Protein AF-A0A3D2YZ58-F1 (afdb_monomer)

pLDDT: mean 79.07, std 17.7, range [33.59, 95.5]

Sequence (123 aa):
MCLLLALTTIGCGLRTIPPLRHIPIIGAERVTTTTDVLVRALHDRDVSVRAEAVELPGLLATSPNDGTRKKVAAVLGWALEDGDPGLRLQAMEELGRIEAKYANKYLNLALKDPNPFVRGKVL

Foldseek 3Di:
DDDDDPPDDPPPPQCVPQLSVLVVVPVVDPDDDPLNSLLVQCVDPDPVSVLVSLVVLLVCLPPPDPVSVLSSLVSLLSQCPDPDVVSVQSSLVSLVSHDCVRRVVSLVVQCVPPDPSSNVSSD

Radius of gyration: 17.91 Å; Cα contacts (8 Å, |Δi|>4): 139; chains: 1; bounding box: 49×49×39 Å

Mean predicted aligned error: 9.96 Å

Solvent-accessible surface area (backbone atoms only — not comparable to full-atom values): 7135 Å² total; per-residue (Å²): 138,82,89,76,84,82,77,73,86,84,84,64,67,61,70,73,37,53,73,56,56,52,47,64,48,59,78,70,40,100,82,59,52,74,65,58,53,35,56,54,30,58,66,46,90,48,64,69,32,24,48,48,38,44,49,60,40,38,75,40,28,78,46,88,48,66,70,54,28,45,50,34,34,50,55,33,44,59,36,60,70,46,90,50,64,68,51,24,36,51,19,49,56,36,37,70,61,27,64,60,96,54,21,44,75,46,51,62,52,40,62,66,43,91,49,64,72,46,24,60,68,75,112

Nearest PDB structures (foldseek):
  5hdt-assembly1_A  TM=7.607E-01  e=2.120E-01  Homo sapiens
  5mu7-assembly1_A  TM=6.364E-01  e=7.107E-01  Thermochaetoides thermophila DSM 1495
  5nbt-assembly2_C  TM=5.219E-01  e=3.566E+00  Mus musculus
  5ow5-assembly1_A  TM=4.588E-01  e=3.224E+00  Mus musculus
  9fff-assembly1_A  TM=6.892E-01  e=9.774E+00  Gallus gallus

Secondary structure (DSSP, 8-state):
----------SSGGGSSHHHHHHHHHHHSTT--HHHHHHHHTT-SSHHHHHHHHHHHHHTTT-S-HHHHHHHHHHHHHHTT-S-HHHHHHHHHHHHTS-HHHHHHHHHHHTT-SSHHHHHTT-

Structure (mmCIF, N/CA/C/O backbone):
data_AF-A0A3D2YZ58-F1
#
_entry.id   AF-A0A3D2YZ58-F1
#
loop_
_atom_site.group_PDB
_atom_site.id
_atom_site.type_symbol
_atom_site.label_atom_id
_atom_site.label_alt_id
_atom_site.label_comp_id
_atom_site.label_asym_id
_atom_site.label_entity_id
_atom_site.label_seq_id
_atom_site.pdbx_PDB_ins_code
_atom_site.Cartn_x
_atom_site.Cartn_y
_atom_site.Cartn_z
_atom_site.occupancy
_atom_site.B_iso_or_equiv
_atom_site.auth_seq_id
_atom_site.auth_comp_id
_atom_site.auth_asym_id
_atom_site.auth_atom_id
_atom_site.pdbx_PDB_model_num
ATOM 1 N N . MET A 1 1 ? 31.478 -41.390 -24.711 1.00 42.06 1 MET A N 1
ATOM 2 C CA . MET A 1 1 ? 32.004 -40.048 -24.371 1.00 42.06 1 MET A CA 1
ATOM 3 C C . MET A 1 1 ? 31.333 -39.015 -25.260 1.00 42.06 1 MET A C 1
ATOM 5 O O . MET A 1 1 ? 31.026 -39.342 -26.395 1.00 42.06 1 MET A O 1
ATOM 9 N N . CYS A 1 2 ? 31.152 -37.805 -24.728 1.00 33.59 2 CYS A N 1
ATOM 10 C CA . CYS A 1 2 ? 30.483 -36.633 -25.314 1.00 33.59 2 CYS A CA 1
ATOM 11 C C . CYS A 1 2 ? 28.948 -36.613 -25.281 1.00 33.59 2 CYS A C 1
ATOM 13 O O . CYS A 1 2 ? 28.242 -36.758 -26.271 1.00 33.59 2 CYS A O 1
ATOM 15 N N . LEU A 1 3 ? 28.498 -36.356 -24.053 1.00 41.38 3 LEU A N 1
ATOM 16 C CA . LEU A 1 3 ? 27.381 -35.505 -23.659 1.00 41.38 3 LEU A CA 1
ATOM 17 C C . LEU A 1 3 ? 27.357 -34.198 -24.481 1.00 41.38 3 LEU A C 1
ATOM 19 O O . LEU A 1 3 ? 28.311 -33.433 -24.391 1.00 41.38 3 LEU A O 1
ATOM 23 N N . LEU A 1 4 ? 26.279 -33.899 -25.206 1.00 40.62 4 LEU A N 1
ATOM 24 C CA . LEU A 1 4 ? 25.914 -32.524 -25.567 1.00 40.62 4 LEU A CA 1
ATOM 25 C C . LEU A 1 4 ? 24.390 -32.409 -25.502 1.00 40.62 4 LEU A C 1
ATOM 27 O O . LEU A 1 4 ? 23.657 -32.857 -26.379 1.00 40.62 4 LEU A O 1
ATOM 31 N N . LEU A 1 5 ? 23.949 -31.859 -24.372 1.00 39.62 5 LEU A N 1
ATOM 32 C CA . LEU A 1 5 ? 22.579 -31.491 -24.057 1.00 39.62 5 LEU A CA 1
ATOM 33 C C . LEU A 1 5 ? 22.012 -30.568 -25.138 1.00 39.62 5 LEU A C 1
ATOM 35 O O . LEU A 1 5 ? 22.426 -29.416 -25.269 1.00 39.62 5 LEU A O 1
ATOM 39 N N . ALA A 1 6 ? 21.000 -31.057 -25.848 1.00 41.50 6 ALA A N 1
ATOM 40 C CA . ALA A 1 6 ? 20.037 -30.216 -26.534 1.00 41.50 6 ALA A CA 1
ATOM 41 C C . ALA A 1 6 ? 19.167 -29.513 -25.477 1.00 41.50 6 ALA A C 1
ATOM 43 O O . ALA A 1 6 ? 18.074 -29.964 -25.145 1.00 41.50 6 ALA A O 1
ATOM 44 N N . LEU A 1 7 ? 19.673 -28.415 -24.912 1.00 42.19 7 LEU A N 1
ATOM 45 C CA . LEU A 1 7 ? 18.867 -27.463 -24.148 1.00 42.19 7 LEU A CA 1
ATOM 46 C C . LEU A 1 7 ? 18.060 -26.618 -25.135 1.00 42.19 7 LEU A C 1
ATOM 48 O O . LEU A 1 7 ? 18.386 -25.478 -25.463 1.00 42.19 7 LEU A O 1
ATOM 52 N N . THR A 1 8 ? 16.987 -27.222 -25.630 1.00 47.88 8 THR A N 1
ATOM 53 C CA . THR A 1 8 ? 15.813 -26.490 -26.089 1.00 47.88 8 THR A CA 1
ATOM 54 C C . THR A 1 8 ? 15.250 -25.672 -24.916 1.00 47.88 8 THR A C 1
ATOM 56 O O . THR A 1 8 ? 15.277 -26.129 -23.779 1.00 47.88 8 THR A O 1
ATOM 59 N N . THR A 1 9 ? 14.717 -24.481 -25.213 1.00 44.88 9 THR A N 1
ATOM 60 C CA . THR A 1 9 ? 13.817 -23.668 -24.362 1.00 44.88 9 THR A CA 1
ATOM 61 C C . THR A 1 9 ? 14.404 -22.933 -23.139 1.00 44.88 9 THR A C 1
ATOM 63 O O . THR A 1 9 ? 14.084 -23.265 -22.005 1.00 44.88 9 THR A O 1
ATOM 66 N N . ILE A 1 10 ? 15.157 -21.836 -23.329 1.00 47.16 10 ILE A N 1
ATOM 67 C CA . ILE A 1 10 ? 15.414 -20.843 -22.243 1.00 47.16 10 ILE A CA 1
ATOM 68 C C . ILE A 1 10 ? 15.027 -19.402 -22.671 1.00 47.16 10 ILE A C 1
ATOM 70 O O . ILE A 1 10 ? 15.373 -18.414 -22.039 1.00 47.16 10 ILE A O 1
ATOM 74 N N . GLY A 1 11 ? 14.252 -19.235 -23.751 1.00 44.12 11 GLY A N 1
ATOM 75 C CA . GLY A 1 11 ? 13.947 -17.904 -24.309 1.00 44.12 11 GLY A CA 1
ATOM 76 C C . GLY A 1 11 ? 12.719 -17.165 -23.748 1.00 44.12 11 GLY A C 1
ATOM 77 O O . GLY A 1 11 ? 12.618 -15.952 -23.923 1.00 44.12 11 GLY A O 1
ATOM 78 N N . CYS A 1 12 ? 11.772 -17.850 -23.095 1.00 49.09 12 CYS A N 1
ATOM 79 C CA . CYS A 1 12 ? 10.455 -17.264 -22.770 1.00 49.09 12 CYS A CA 1
ATOM 80 C C . CYS A 1 12 ? 10.176 -17.047 -21.274 1.00 49.09 12 CYS A C 1
ATOM 82 O O . CYS A 1 12 ? 9.358 -16.191 -20.949 1.00 49.09 12 CYS A O 1
ATOM 84 N N . GLY A 1 13 ? 10.867 -17.745 -20.367 1.00 47.75 13 GLY A N 1
ATOM 85 C CA . GLY A 1 13 ? 10.567 -17.688 -18.927 1.00 47.75 13 GLY A CA 1
ATOM 86 C C . GLY A 1 13 ? 10.958 -16.379 -18.232 1.00 47.75 13 GLY A C 1
ATOM 87 O O . GLY A 1 13 ? 10.387 -16.029 -17.210 1.00 47.75 13 GLY A O 1
ATOM 88 N N . LEU A 1 14 ? 11.893 -15.602 -18.792 1.00 48.50 14 LEU A N 1
ATOM 89 C CA . LEU A 1 14 ? 12.328 -14.338 -18.175 1.00 48.50 14 LEU A CA 1
ATOM 90 C C . LEU A 1 14 ? 11.343 -13.177 -18.404 1.00 48.50 14 LEU A C 1
ATOM 92 O O . LEU A 1 14 ? 11.364 -12.211 -17.651 1.00 48.50 14 LEU A O 1
ATOM 96 N N . ARG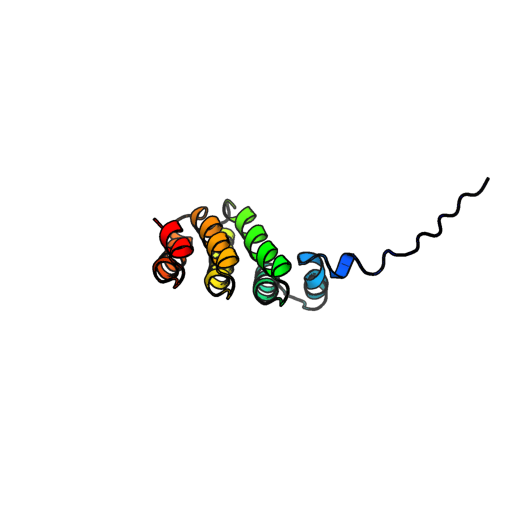 A 1 15 ? 10.460 -13.261 -19.415 1.00 49.66 15 ARG A N 1
ATOM 97 C CA . ARG A 1 15 ? 9.422 -12.238 -19.692 1.00 49.66 15 ARG A CA 1
ATOM 98 C C . ARG A 1 15 ? 8.133 -12.435 -18.889 1.00 49.66 15 ARG A C 1
ATOM 100 O O . ARG A 1 15 ? 7.272 -11.549 -18.880 1.00 49.66 15 ARG A O 1
ATOM 107 N N . THR A 1 16 ? 7.984 -13.601 -18.267 1.00 50.75 16 THR A N 1
ATOM 108 C CA . THR A 1 16 ? 6.845 -13.955 -17.413 1.00 50.75 16 THR A CA 1
ATOM 109 C C . THR A 1 16 ? 7.117 -13.680 -15.940 1.00 50.75 16 THR A C 1
ATOM 111 O O . THR A 1 16 ? 6.183 -13.736 -15.157 1.00 50.75 16 THR A O 1
ATOM 114 N N . ILE A 1 17 ? 8.363 -13.369 -15.561 1.00 49.78 17 ILE A N 1
ATOM 115 C CA . ILE A 1 17 ? 8.705 -12.983 -14.190 1.00 49.78 17 ILE A CA 1
ATOM 116 C C . ILE A 1 17 ? 8.471 -11.465 -14.052 1.00 49.78 17 ILE A C 1
ATOM 118 O O . ILE A 1 17 ? 9.173 -10.687 -14.713 1.00 49.78 17 ILE A O 1
ATOM 122 N N . PRO A 1 18 ? 7.491 -11.032 -13.242 1.00 54.19 18 PRO A N 1
ATOM 123 C CA . PRO A 1 18 ? 7.006 -9.653 -13.189 1.00 54.19 18 PRO A CA 1
ATOM 124 C C . PRO A 1 18 ? 8.063 -8.559 -12.993 1.00 54.19 18 PRO A C 1
ATOM 126 O O . PRO A 1 18 ? 8.135 -7.661 -13.838 1.00 54.19 18 PRO A O 1
ATOM 129 N N . PRO A 1 19 ? 8.948 -8.613 -11.975 1.00 56.53 19 PRO A N 1
ATOM 130 C CA . PRO A 1 19 ? 9.953 -7.575 -11.776 1.00 56.53 19 PRO A CA 1
ATOM 131 C C . PRO A 1 19 ? 10.943 -7.539 -12.940 1.00 56.53 19 PRO A C 1
ATOM 133 O O . PRO A 1 19 ? 11.361 -6.460 -13.360 1.00 56.53 19 PRO A O 1
ATOM 136 N N . LEU A 1 20 ? 11.262 -8.699 -13.531 1.00 56.34 20 LEU A N 1
ATOM 137 C CA . LEU A 1 20 ? 12.201 -8.801 -14.649 1.00 56.34 20 LEU A CA 1
ATOM 138 C C . LEU A 1 20 ? 11.638 -8.204 -15.944 1.00 56.34 20 LEU A C 1
ATOM 140 O O . LEU A 1 20 ? 12.409 -7.665 -16.737 1.00 56.34 20 LEU A O 1
ATOM 144 N N . ARG A 1 21 ? 10.313 -8.226 -16.154 1.00 65.81 21 ARG A N 1
ATOM 145 C CA . ARG A 1 21 ? 9.671 -7.568 -17.308 1.00 65.81 21 ARG A CA 1
ATOM 146 C C . ARG A 1 21 ? 9.914 -6.056 -17.312 1.00 65.81 21 ARG A C 1
ATOM 148 O O . ARG A 1 21 ? 10.000 -5.464 -18.388 1.00 65.81 21 ARG A O 1
ATOM 155 N N . HIS A 1 22 ? 10.070 -5.446 -16.138 1.00 67.62 22 HIS A N 1
ATOM 156 C CA . HIS A 1 22 ? 10.327 -4.014 -16.005 1.00 67.62 22 HIS A CA 1
ATOM 157 C C . HIS A 1 22 ? 11.819 -3.651 -15.850 1.00 67.62 22 HIS A C 1
ATOM 159 O O . HIS A 1 22 ? 12.167 -2.485 -16.022 1.00 67.62 22 HIS A O 1
ATOM 165 N N . ILE A 1 23 ? 12.726 -4.616 -15.626 1.00 63.47 23 ILE A N 1
ATOM 166 C CA . ILE A 1 23 ? 14.189 -4.382 -15.584 1.00 63.47 23 ILE A CA 1
ATOM 167 C C . ILE A 1 23 ? 14.759 -3.698 -16.841 1.00 63.47 23 ILE A C 1
ATOM 169 O O . ILE A 1 23 ? 15.603 -2.816 -16.672 1.00 63.47 23 ILE A O 1
ATOM 173 N N . PRO A 1 24 ? 14.334 -4.017 -18.085 1.00 57.75 24 PRO A N 1
ATOM 174 C CA . PRO A 1 24 ? 14.864 -3.366 -19.287 1.00 57.75 24 PRO A CA 1
ATOM 175 C C . PRO A 1 24 ? 14.758 -1.835 -19.262 1.00 57.75 24 PRO A C 1
ATOM 177 O O . PRO A 1 24 ? 15.563 -1.148 -19.884 1.00 57.75 24 PRO A O 1
ATOM 180 N N . ILE A 1 25 ? 13.798 -1.297 -18.508 1.00 58.31 25 ILE A N 1
ATOM 181 C CA . ILE A 1 25 ? 13.567 0.140 -18.355 1.00 58.31 25 ILE A CA 1
ATOM 182 C C . ILE A 1 25 ? 14.710 0.806 -17.578 1.00 58.31 25 ILE A C 1
ATOM 184 O O . ILE A 1 25 ? 15.142 1.890 -17.959 1.00 58.31 25 ILE A O 1
ATOM 188 N N . ILE A 1 26 ? 15.252 0.138 -16.552 1.00 58.25 26 ILE A N 1
ATOM 189 C CA . ILE A 1 26 ? 16.356 0.661 -15.728 1.00 58.25 26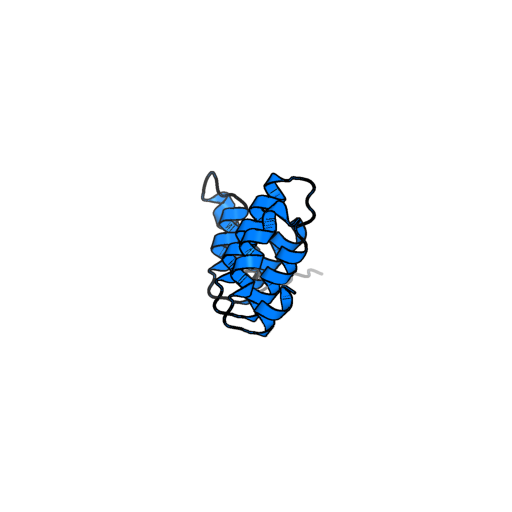 ILE A CA 1
ATOM 190 C C . ILE A 1 26 ? 17.598 0.943 -16.596 1.00 58.25 26 ILE A C 1
ATOM 192 O O . ILE A 1 26 ? 18.370 1.848 -16.296 1.00 58.25 26 ILE A O 1
ATOM 196 N N . GLY A 1 27 ? 17.779 0.195 -17.692 1.00 55.34 27 GLY A N 1
ATOM 197 C CA . GLY A 1 27 ? 18.861 0.412 -18.657 1.00 55.34 27 GLY A CA 1
ATOM 198 C C . GLY A 1 27 ? 18.530 1.368 -19.811 1.00 55.34 27 GLY A C 1
ATOM 199 O O . GLY A 1 27 ? 19.453 1.865 -20.454 1.00 55.34 27 GLY A O 1
ATOM 200 N N . ALA A 1 28 ? 17.248 1.621 -20.096 1.00 61.28 28 ALA A N 1
ATOM 201 C CA . ALA A 1 28 ? 16.804 2.417 -21.246 1.00 61.28 28 ALA A CA 1
ATOM 202 C C . ALA A 1 28 ? 16.590 3.905 -20.911 1.00 61.28 28 ALA A C 1
ATOM 204 O O . ALA A 1 28 ? 16.859 4.773 -21.742 1.00 61.28 28 ALA A O 1
ATOM 205 N N . GLU A 1 29 ? 16.139 4.214 -19.696 1.00 57.75 29 GLU A N 1
ATOM 206 C CA . GLU A 1 29 ? 15.950 5.580 -19.207 1.00 57.75 29 GLU A CA 1
ATOM 207 C C . GLU A 1 29 ? 17.094 5.933 -18.246 1.00 57.75 29 GLU A C 1
ATOM 209 O O . GLU A 1 29 ? 17.306 5.277 -17.230 1.00 57.75 29 GLU A O 1
ATOM 214 N N . ARG A 1 30 ? 17.850 6.998 -18.549 1.00 54.50 30 ARG A N 1
ATOM 215 C CA . ARG A 1 30 ? 19.043 7.397 -17.774 1.00 54.50 30 ARG A CA 1
ATOM 216 C C . ARG A 1 30 ? 18.767 7.726 -16.295 1.00 54.50 30 ARG A C 1
ATOM 218 O O . ARG A 1 30 ? 19.731 7.850 -15.546 1.00 54.50 30 ARG A O 1
ATOM 225 N N . VAL A 1 31 ? 17.502 7.863 -15.877 1.00 57.81 31 VAL A N 1
ATOM 226 C CA . VAL A 1 31 ? 17.079 8.047 -14.477 1.00 57.81 31 VAL A CA 1
ATOM 227 C C . VAL A 1 31 ? 15.664 7.469 -14.269 1.00 57.81 31 VAL A C 1
ATOM 229 O O . VAL A 1 31 ? 14.691 8.215 -14.234 1.00 57.81 31 VAL A O 1
ATOM 232 N N . THR A 1 32 ? 15.518 6.151 -14.123 1.00 64.62 32 THR A N 1
ATOM 233 C CA . THR A 1 32 ? 14.275 5.544 -13.598 1.00 64.62 32 THR A CA 1
ATOM 234 C C . THR A 1 32 ? 14.516 5.088 -12.165 1.00 64.62 32 THR A C 1
ATOM 236 O O . THR A 1 32 ? 15.458 4.338 -11.902 1.00 64.62 32 THR A O 1
ATOM 239 N N . THR A 1 33 ? 13.688 5.525 -11.214 1.00 76.81 33 THR A N 1
ATOM 240 C CA . THR A 1 33 ? 13.793 5.052 -9.828 1.00 76.81 33 THR A CA 1
ATOM 241 C C . THR A 1 33 ? 13.029 3.741 -9.644 1.00 76.81 33 THR A C 1
ATOM 243 O O . THR A 1 33 ? 12.072 3.455 -10.362 1.00 76.81 33 THR A O 1
ATOM 246 N N . THR A 1 34 ? 13.395 2.947 -8.633 1.00 76.75 34 THR A N 1
ATOM 247 C CA . THR A 1 34 ? 12.643 1.735 -8.254 1.00 76.75 34 THR A CA 1
ATOM 248 C C . THR A 1 34 ? 11.159 2.034 -8.016 1.00 76.75 34 THR A C 1
ATOM 250 O O . THR A 1 34 ? 10.302 1.227 -8.354 1.00 76.75 34 THR A O 1
ATOM 253 N N . THR A 1 35 ? 10.844 3.223 -7.494 1.00 78.75 35 THR A N 1
ATOM 254 C CA . THR A 1 35 ? 9.467 3.698 -7.296 1.00 78.75 35 THR A CA 1
ATOM 255 C C . THR A 1 35 ? 8.693 3.766 -8.611 1.00 78.75 35 THR A C 1
ATOM 257 O O . THR A 1 35 ? 7.556 3.318 -8.664 1.00 78.75 35 THR A O 1
ATOM 260 N N . ASP A 1 36 ? 9.309 4.284 -9.675 1.00 81.56 36 ASP A N 1
ATOM 261 C CA . ASP A 1 36 ? 8.651 4.454 -10.977 1.00 81.56 36 ASP A CA 1
ATOM 262 C C . ASP A 1 36 ? 8.364 3.099 -11.630 1.00 81.56 36 ASP A C 1
ATOM 264 O O . ASP A 1 36 ? 7.318 2.896 -12.245 1.00 81.56 36 ASP A O 1
ATOM 268 N N . VAL A 1 37 ? 9.285 2.148 -11.453 1.00 83.62 37 VAL A N 1
ATOM 269 C CA . VAL A 1 37 ? 9.101 0.761 -11.891 1.00 83.62 37 VAL A CA 1
ATOM 270 C C . VAL A 1 37 ? 7.920 0.115 -11.168 1.00 83.62 37 VAL A C 1
ATOM 272 O O . VAL A 1 37 ? 7.059 -0.467 -11.822 1.00 83.62 37 VAL A O 1
ATOM 275 N N . LEU A 1 38 ? 7.850 0.259 -9.844 1.00 85.06 38 LEU A N 1
ATOM 276 C CA . LEU A 1 38 ? 6.771 -0.307 -9.033 1.00 85.06 38 LEU A CA 1
ATOM 277 C C . LEU A 1 38 ? 5.414 0.316 -9.372 1.00 85.06 38 LEU A C 1
ATOM 279 O O . LEU A 1 38 ? 4.444 -0.411 -9.553 1.00 85.06 38 LEU A O 1
ATOM 283 N N . VAL A 1 39 ? 5.348 1.639 -9.540 1.00 87.00 39 VAL A N 1
ATOM 284 C CA . VAL A 1 39 ? 4.110 2.324 -9.947 1.00 87.00 39 VAL A CA 1
ATOM 285 C C . VAL A 1 39 ? 3.624 1.821 -11.307 1.00 87.00 39 VAL A C 1
ATOM 287 O O . VAL A 1 39 ? 2.437 1.569 -11.474 1.00 87.00 39 VAL A O 1
ATOM 290 N N . ARG A 1 40 ? 4.516 1.602 -12.280 1.00 86.94 40 ARG A N 1
ATOM 291 C CA . ARG A 1 40 ? 4.115 1.004 -13.566 1.00 86.94 40 ARG A CA 1
ATOM 292 C C . ARG A 1 40 ? 3.639 -0.442 -13.407 1.00 86.94 40 ARG A C 1
ATOM 294 O O . ARG A 1 40 ? 2.661 -0.816 -14.048 1.00 86.94 40 ARG A O 1
ATOM 301 N N . ALA A 1 41 ? 4.300 -1.233 -12.563 1.00 88.50 41 ALA A N 1
ATOM 302 C CA . ALA A 1 41 ? 3.917 -2.618 -12.301 1.00 88.50 41 ALA A CA 1
ATOM 303 C C . ALA A 1 41 ? 2.533 -2.727 -11.629 1.00 88.50 41 ALA A C 1
ATOM 305 O O . ALA A 1 41 ? 1.776 -3.633 -11.962 1.00 88.50 41 ALA A O 1
ATOM 306 N N . LEU A 1 42 ? 2.144 -1.755 -10.792 1.00 90.62 42 LEU A N 1
ATOM 307 C CA . LEU A 1 42 ? 0.784 -1.638 -10.236 1.00 90.62 42 LEU A CA 1
ATOM 308 C C . LEU A 1 42 ? -0.305 -1.395 -11.294 1.00 90.62 42 LEU A C 1
ATOM 310 O O . LEU A 1 42 ? -1.485 -1.519 -10.993 1.00 90.62 42 LEU A O 1
ATOM 314 N N . HIS A 1 43 ? 0.058 -1.065 -12.532 1.00 90.00 43 HIS A N 1
ATOM 315 C CA . HIS A 1 43 ? -0.885 -0.910 -13.640 1.00 90.00 43 HIS A CA 1
ATOM 316 C C . HIS A 1 43 ? -0.744 -2.015 -14.700 1.00 90.00 43 HIS A C 1
ATOM 318 O O . HIS A 1 43 ? -1.322 -1.902 -15.786 1.00 90.00 43 HIS A O 1
ATOM 324 N N . ASP A 1 44 ? 0.012 -3.085 -14.423 1.00 90.81 44 ASP A N 1
ATOM 325 C CA . ASP A 1 44 ? 0.102 -4.222 -15.340 1.00 90.81 44 ASP A CA 1
ATOM 326 C C . ASP A 1 44 ? -1.250 -4.955 -15.425 1.00 90.81 44 ASP A C 1
ATOM 328 O O . ASP A 1 44 ? -2.047 -5.015 -14.483 1.00 90.81 44 ASP A O 1
ATOM 332 N N . ARG A 1 45 ? -1.529 -5.516 -16.601 1.00 88.56 45 ARG A N 1
ATOM 333 C CA . ARG A 1 45 ? -2.761 -6.270 -16.861 1.00 88.56 45 ARG A CA 1
ATOM 334 C C . ARG A 1 45 ? -2.796 -7.573 -16.070 1.00 88.56 45 ARG A C 1
ATOM 336 O O . ARG A 1 45 ? -3.877 -8.048 -15.728 1.00 88.56 45 ARG A O 1
ATOM 343 N N . ASP A 1 46 ? -1.628 -8.136 -15.794 1.00 87.56 46 ASP A N 1
ATOM 344 C CA . ASP A 1 46 ? -1.472 -9.352 -15.017 1.00 87.56 46 ASP A CA 1
ATOM 345 C C . ASP A 1 46 ? -1.581 -9.051 -13.513 1.00 87.56 46 ASP A C 1
ATOM 347 O O . ASP A 1 46 ? -0.804 -8.280 -12.950 1.00 87.56 46 ASP A O 1
ATOM 351 N N . VAL A 1 47 ? -2.563 -9.673 -12.858 1.00 88.12 47 VAL A N 1
ATOM 352 C CA . VAL A 1 47 ? -2.816 -9.527 -11.415 1.00 88.12 47 VAL A CA 1
ATOM 353 C C . VAL A 1 47 ? -1.602 -9.966 -10.596 1.00 88.12 47 VAL A C 1
ATOM 355 O O . VAL A 1 47 ? -1.299 -9.339 -9.585 1.00 88.12 47 VAL A O 1
ATOM 358 N N . SER A 1 48 ? -0.876 -10.998 -11.035 1.00 87.69 48 SER A N 1
ATOM 359 C CA . SER A 1 48 ? 0.312 -11.483 -10.329 1.00 87.69 48 SER A CA 1
ATOM 360 C C . SER A 1 48 ? 1.436 -10.446 -10.337 1.00 87.69 48 SER A C 1
ATOM 362 O O . SER A 1 48 ? 2.122 -10.287 -9.332 1.00 87.69 48 SER A O 1
ATOM 364 N N . VAL A 1 49 ? 1.577 -9.681 -11.427 1.00 88.88 49 VAL A N 1
ATOM 365 C CA . VAL A 1 49 ? 2.544 -8.574 -11.502 1.00 88.88 49 VAL A CA 1
ATOM 366 C C . VAL A 1 49 ? 2.171 -7.460 -10.529 1.00 88.88 49 VAL A C 1
ATOM 368 O O . VAL A 1 49 ? 3.032 -6.951 -9.809 1.00 88.88 49 VAL A O 1
ATOM 371 N N . ARG A 1 50 ? 0.883 -7.109 -10.470 1.00 91.75 50 ARG A N 1
ATOM 372 C CA . ARG A 1 50 ? 0.394 -6.100 -9.526 1.00 91.75 50 ARG A CA 1
ATOM 373 C C . ARG A 1 50 ? 0.575 -6.548 -8.074 1.00 91.75 50 ARG A C 1
ATOM 375 O O . ARG A 1 50 ? 1.010 -5.745 -7.256 1.00 91.75 50 ARG A O 1
ATOM 382 N N . ALA A 1 51 ? 0.325 -7.822 -7.764 1.00 88.56 51 ALA A N 1
ATOM 383 C CA . ALA A 1 51 ? 0.525 -8.393 -6.429 1.00 88.56 51 ALA A CA 1
ATOM 384 C C . ALA A 1 51 ? 1.980 -8.292 -5.963 1.00 88.56 51 ALA A C 1
ATOM 386 O O . ALA A 1 51 ? 2.251 -7.842 -4.849 1.00 88.56 51 ALA A O 1
ATOM 387 N N . GLU A 1 52 ? 2.924 -8.640 -6.835 1.00 86.44 52 GLU A N 1
ATOM 388 C CA . GLU A 1 52 ? 4.350 -8.561 -6.519 1.00 86.44 52 GLU A CA 1
ATOM 389 C C . GLU A 1 52 ? 4.805 -7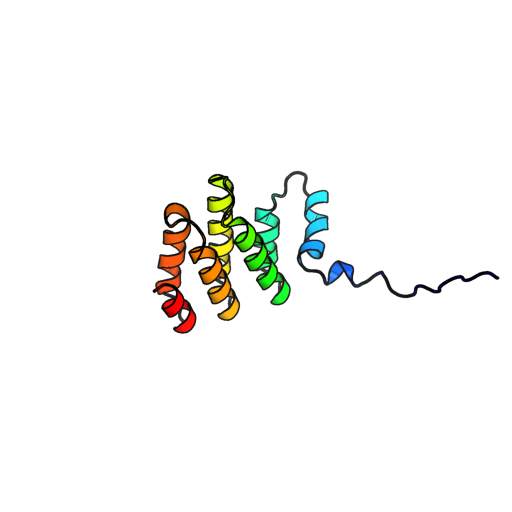.102 -6.330 1.00 86.44 52 GLU A C 1
ATOM 391 O O . GLU A 1 52 ? 5.611 -6.797 -5.449 1.00 86.44 52 GLU A O 1
ATOM 396 N N . ALA A 1 53 ? 4.221 -6.169 -7.090 1.00 87.81 53 ALA A N 1
ATOM 397 C CA . ALA A 1 53 ? 4.455 -4.737 -6.928 1.00 87.81 53 ALA A CA 1
ATOM 398 C C . ALA A 1 5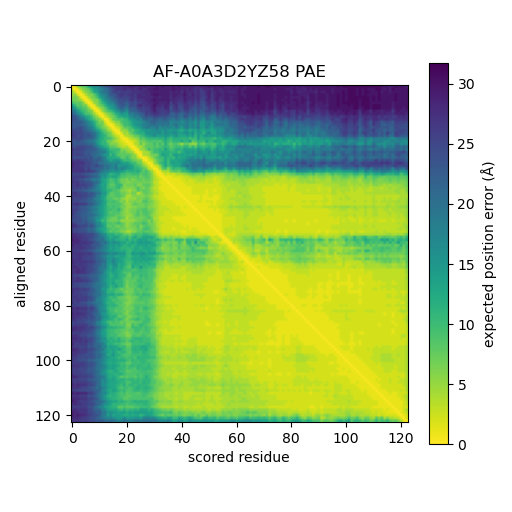3 ? 3.927 -4.168 -5.596 1.00 87.81 53 ALA A C 1
ATOM 400 O O . ALA A 1 53 ? 4.402 -3.115 -5.173 1.00 87.81 53 ALA A O 1
ATOM 401 N N . VAL A 1 54 ? 2.989 -4.851 -4.929 1.00 90.38 54 VAL A N 1
ATOM 402 C CA . VAL A 1 54 ? 2.524 -4.533 -3.565 1.00 90.38 54 VAL A CA 1
ATOM 403 C C . VAL A 1 54 ? 3.400 -5.207 -2.502 1.00 90.38 54 VAL A C 1
ATOM 405 O O . VAL A 1 54 ? 3.730 -4.587 -1.492 1.00 90.38 54 VAL A O 1
ATOM 408 N N . GLU A 1 55 ? 3.829 -6.448 -2.737 1.00 85.62 55 GLU A N 1
ATOM 409 C CA . GLU A 1 55 ? 4.645 -7.231 -1.798 1.00 85.62 55 GLU A CA 1
ATOM 410 C C . GLU A 1 55 ? 6.060 -6.654 -1.613 1.00 85.62 55 GLU A C 1
ATOM 412 O O . GLU A 1 55 ? 6.529 -6.473 -0.487 1.00 85.62 55 GLU A O 1
ATOM 417 N N . LEU A 1 56 ? 6.728 -6.289 -2.713 1.00 76.81 56 LEU A N 1
ATOM 418 C CA . LEU A 1 56 ? 8.092 -5.742 -2.715 1.00 76.81 56 LEU A CA 1
ATOM 419 C C . LEU A 1 56 ? 8.257 -4.490 -1.827 1.00 76.81 56 LEU A C 1
ATOM 421 O O . LEU A 1 56 ? 9.186 -4.451 -1.015 1.00 76.81 56 LEU A O 1
ATOM 425 N N . PRO A 1 57 ? 7.394 -3.457 -1.933 1.00 74.19 57 PRO A N 1
ATOM 426 C CA . PRO A 1 57 ? 7.402 -2.330 -1.006 1.00 74.19 57 PRO A CA 1
ATOM 427 C C . PRO A 1 57 ? 7.127 -2.743 0.442 1.00 74.19 57 PRO A C 1
ATOM 429 O O . PRO A 1 57 ? 7.739 -2.175 1.345 1.00 74.19 57 PRO A O 1
ATOM 432 N N . GLY A 1 58 ? 6.252 -3.727 0.672 1.00 70.25 58 GLY A N 1
ATOM 433 C CA . GLY A 1 58 ? 5.957 -4.267 2.001 1.00 70.25 58 GLY A CA 1
ATOM 434 C C . GLY A 1 58 ? 7.204 -4.748 2.747 1.00 70.25 58 GLY A C 1
ATOM 435 O O . GLY A 1 58 ? 7.412 -4.414 3.914 1.00 70.25 58 GLY A O 1
ATOM 436 N N . LEU A 1 59 ? 8.133 -5.396 2.038 1.00 75.69 59 LEU A N 1
ATOM 437 C CA . LEU A 1 59 ? 9.435 -5.805 2.591 1.00 75.69 59 LEU A CA 1
ATOM 438 C C . LEU A 1 59 ? 10.304 -4.621 3.049 1.00 75.69 59 LEU A C 1
ATOM 440 O O . LEU A 1 59 ? 11.172 -4.771 3.907 1.00 75.69 59 LEU A O 1
ATOM 444 N N . LEU A 1 60 ? 10.073 -3.434 2.486 1.00 78.94 60 LEU A N 1
ATOM 445 C CA . LEU A 1 60 ? 10.787 -2.200 2.809 1.00 78.94 60 LEU A CA 1
ATOM 446 C C . LEU A 1 60 ? 10.042 -1.330 3.834 1.00 78.94 60 LEU A C 1
ATOM 448 O O . LEU A 1 60 ? 10.551 -0.267 4.207 1.00 78.94 60 LEU A O 1
ATOM 452 N N . ALA A 1 61 ? 8.877 -1.767 4.325 1.00 75.44 61 ALA A N 1
ATOM 453 C CA . ALA A 1 61 ? 8.091 -1.055 5.333 1.00 75.44 61 ALA A CA 1
ATOM 454 C C . ALA A 1 61 ? 8.881 -0.793 6.629 1.00 75.44 61 ALA A C 1
ATOM 456 O O . ALA A 1 61 ? 8.687 0.234 7.279 1.00 75.44 61 ALA A O 1
ATOM 457 N N . THR A 1 62 ? 9.826 -1.678 6.962 1.00 78.06 62 THR A N 1
ATOM 458 C CA . THR A 1 62 ? 10.680 -1.616 8.161 1.00 78.06 62 THR A CA 1
ATOM 459 C C . THR A 1 62 ? 12.051 -0.977 7.911 1.00 78.06 62 THR A C 1
ATOM 461 O O . THR A 1 62 ? 12.898 -0.956 8.804 1.00 78.06 62 THR A O 1
ATOM 464 N N . SER A 1 63 ? 12.294 -0.432 6.711 1.00 84.38 63 SER A N 1
ATOM 465 C CA . SER A 1 63 ? 13.557 0.234 6.370 1.00 84.38 63 SER A CA 1
ATOM 466 C C . SER A 1 63 ? 13.895 1.335 7.388 1.00 84.38 63 SER A C 1
ATOM 468 O O . SER A 1 63 ? 13.021 2.147 7.681 1.00 84.38 63 SER A O 1
ATOM 470 N N . PRO A 1 64 ? 15.155 1.482 7.847 1.00 83.88 64 PRO A N 1
ATOM 471 C CA . PRO A 1 64 ? 15.548 2.541 8.784 1.00 83.88 64 PRO A CA 1
ATOM 472 C C . PRO A 1 64 ? 15.494 3.946 8.160 1.00 83.88 64 PRO A C 1
ATOM 474 O O . PRO A 1 64 ? 15.387 4.942 8.868 1.00 83.88 64 PRO A O 1
ATOM 477 N N . ASN A 1 65 ? 15.505 4.050 6.827 1.00 89.88 65 ASN A N 1
ATOM 478 C CA . ASN A 1 65 ? 15.423 5.324 6.116 1.00 89.88 65 ASN A CA 1
ATOM 479 C C . ASN A 1 65 ? 13.973 5.838 6.014 1.00 89.88 65 ASN A C 1
ATOM 481 O O . ASN A 1 65 ? 13.137 5.237 5.332 1.00 89.88 65 ASN A O 1
ATOM 485 N N . ASP A 1 66 ? 13.710 6.987 6.639 1.00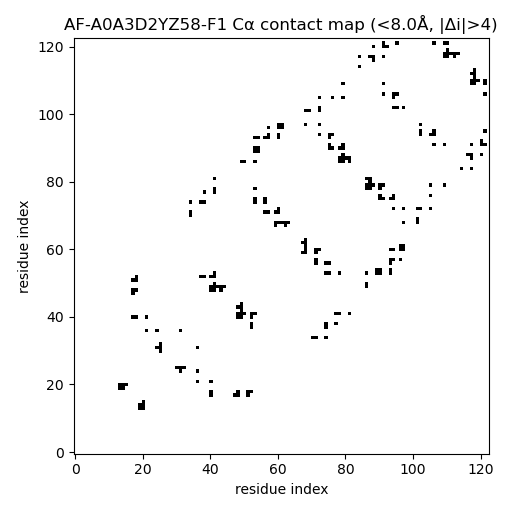 90.25 66 ASP A N 1
ATOM 486 C CA . ASP A 1 66 ? 12.420 7.691 6.637 1.00 90.25 66 ASP A CA 1
ATOM 487 C C . ASP A 1 66 ? 11.912 8.027 5.227 1.00 90.25 66 ASP A C 1
ATOM 489 O O . ASP A 1 66 ? 10.727 7.875 4.924 1.00 90.25 66 ASP A O 1
ATOM 493 N N . GLY A 1 67 ? 12.813 8.439 4.334 1.00 88.94 67 GLY A N 1
ATOM 494 C CA . GLY A 1 67 ? 12.503 8.707 2.933 1.00 88.94 67 GLY A CA 1
ATOM 495 C C . GLY A 1 67 ? 12.050 7.454 2.183 1.00 88.94 67 GLY A C 1
ATOM 496 O O . GLY A 1 67 ? 11.123 7.534 1.376 1.00 88.94 67 GLY A O 1
ATOM 497 N N . THR A 1 68 ? 12.644 6.295 2.478 1.00 87.69 68 THR A N 1
ATOM 498 C CA . THR A 1 68 ? 12.207 5.007 1.918 1.00 87.69 68 THR A CA 1
ATOM 499 C C . THR A 1 68 ? 10.813 4.649 2.416 1.00 87.69 68 THR A C 1
ATOM 501 O O . THR A 1 68 ? 9.937 4.410 1.590 1.00 87.69 68 THR A O 1
ATOM 504 N N . ARG A 1 69 ? 10.558 4.708 3.731 1.00 90.19 69 ARG A N 1
ATOM 505 C CA . ARG A 1 69 ? 9.229 4.395 4.295 1.00 90.19 69 ARG A CA 1
ATOM 506 C C . ARG A 1 69 ? 8.136 5.311 3.740 1.00 90.19 69 ARG A C 1
ATOM 508 O O . ARG A 1 69 ? 7.057 4.841 3.386 1.00 90.19 69 ARG A O 1
ATOM 515 N N . LYS A 1 70 ? 8.435 6.602 3.553 1.00 92.19 70 LYS A N 1
ATOM 516 C CA . LYS A 1 70 ? 7.519 7.557 2.907 1.00 92.19 70 LYS A CA 1
ATOM 517 C C . LYS A 1 70 ? 7.200 7.181 1.454 1.00 92.19 70 LYS A C 1
ATOM 519 O O . LYS A 1 70 ? 6.046 7.295 1.042 1.00 92.19 70 LYS A O 1
ATOM 524 N N . LYS A 1 71 ? 8.201 6.755 0.673 1.00 90.50 71 LYS A N 1
ATOM 525 C CA . LYS A 1 71 ? 8.007 6.311 -0.720 1.00 90.50 71 LYS A CA 1
ATOM 526 C C . LYS A 1 71 ? 7.220 5.007 -0.792 1.00 90.50 71 LYS A C 1
ATOM 528 O O . LYS A 1 71 ? 6.289 4.924 -1.581 1.00 90.50 71 LYS A O 1
ATOM 533 N N . VAL A 1 72 ? 7.547 4.041 0.063 1.00 90.69 72 VAL A N 1
ATOM 534 C CA . VAL A 1 72 ? 6.823 2.768 0.186 1.00 90.69 72 VAL A CA 1
ATOM 535 C C . VAL A 1 72 ? 5.349 3.024 0.487 1.00 90.69 72 VAL A C 1
ATOM 537 O O . VAL A 1 72 ? 4.492 2.554 -0.255 1.00 90.69 72 VAL A O 1
ATOM 540 N N . ALA A 1 73 ? 5.047 3.848 1.496 1.00 93.19 73 ALA A N 1
ATOM 541 C CA . ALA A 1 73 ? 3.668 4.208 1.817 1.00 93.19 73 ALA A CA 1
ATOM 542 C C . ALA A 1 73 ? 2.950 4.845 0.617 1.00 93.19 73 ALA A C 1
ATOM 544 O O . ALA A 1 73 ? 1.770 4.597 0.406 1.00 93.19 73 ALA A O 1
ATOM 545 N N . ALA A 1 74 ? 3.651 5.646 -0.195 1.00 92.88 74 ALA A N 1
ATOM 546 C CA . ALA A 1 74 ? 3.074 6.211 -1.409 1.00 92.88 74 ALA A CA 1
ATOM 547 C C . ALA A 1 74 ? 2.757 5.175 -2.483 1.00 92.88 74 ALA A C 1
ATOM 549 O O . ALA A 1 74 ? 1.655 5.217 -3.017 1.00 92.88 74 ALA A O 1
ATOM 550 N N . VAL A 1 75 ? 3.667 4.241 -2.758 1.00 91.81 75 VAL A N 1
ATOM 551 C CA . VAL A 1 75 ? 3.422 3.141 -3.705 1.00 91.81 75 VAL A CA 1
ATOM 552 C C . VAL A 1 75 ? 2.228 2.298 -3.258 1.00 91.81 75 VAL A C 1
ATOM 554 O O . VAL A 1 75 ? 1.315 2.074 -4.045 1.00 91.81 75 VAL A O 1
ATOM 557 N N . LEU A 1 76 ? 2.174 1.911 -1.982 1.00 93.19 76 LEU A N 1
ATOM 558 C CA . LEU A 1 76 ? 1.046 1.144 -1.444 1.00 93.19 76 LEU A CA 1
ATOM 559 C C . LEU A 1 76 ? -0.265 1.941 -1.456 1.00 93.19 76 LEU A C 1
ATOM 561 O O . LEU A 1 76 ? -1.330 1.370 -1.655 1.00 93.19 76 LEU A O 1
ATOM 565 N N . GLY A 1 77 ? -0.194 3.263 -1.298 1.00 93.50 77 GLY A N 1
ATOM 566 C CA . GLY A 1 77 ? -1.341 4.150 -1.459 1.00 93.50 77 GLY A CA 1
ATOM 567 C C . GLY A 1 77 ? -1.980 4.062 -2.846 1.00 93.50 77 GLY A C 1
ATOM 568 O O . GLY A 1 77 ? -3.201 4.020 -2.932 1.00 93.50 77 GLY A O 1
ATOM 569 N N . TRP A 1 78 ? -1.177 3.972 -3.912 1.00 92.88 78 TRP A N 1
ATOM 570 C CA . TRP A 1 78 ? -1.683 3.771 -5.279 1.00 92.88 78 TRP A CA 1
ATOM 571 C C . TRP A 1 78 ? -2.361 2.409 -5.454 1.00 92.88 78 TRP A C 1
ATOM 573 O O . TRP A 1 78 ? -3.363 2.302 -6.153 1.00 92.88 78 TRP A O 1
ATOM 583 N N . ALA A 1 79 ? -1.864 1.371 -4.779 1.00 93.38 79 ALA A N 1
ATOM 584 C CA . ALA A 1 79 ? -2.459 0.038 -4.832 1.00 93.38 79 ALA A CA 1
ATOM 585 C C . ALA A 1 79 ? -3.852 -0.045 -4.173 1.00 93.38 79 ALA A C 1
ATOM 587 O O . ALA A 1 79 ? -4.608 -0.974 -4.452 1.00 93.38 79 ALA A O 1
ATOM 588 N N . LEU A 1 80 ? -4.239 0.939 -3.349 1.00 94.38 80 LEU A N 1
ATOM 589 C CA . LEU A 1 80 ? -5.605 1.055 -2.820 1.00 94.38 80 LEU A CA 1
ATOM 590 C C . LEU A 1 80 ? -6.636 1.459 -3.885 1.00 94.38 80 LEU A C 1
ATOM 592 O O . LEU A 1 80 ? -7.830 1.456 -3.602 1.00 94.38 80 LEU A O 1
ATOM 596 N N . GLU A 1 81 ? -6.206 1.811 -5.093 1.00 92.81 81 GLU A N 1
ATOM 597 C CA . GLU A 1 81 ? -7.095 2.121 -6.217 1.00 92.81 81 GLU A CA 1
ATOM 598 C C . GLU A 1 81 ? -7.281 0.919 -7.161 1.00 92.81 81 GLU A C 1
ATOM 600 O O . GLU A 1 81 ? -7.999 1.024 -8.156 1.00 92.81 81 GLU A O 1
ATOM 605 N N . ASP A 1 82 ? -6.663 -0.234 -6.862 1.00 95.25 82 ASP A N 1
ATOM 606 C CA . ASP A 1 82 ? -6.770 -1.425 -7.708 1.00 95.25 82 ASP A CA 1
ATOM 607 C C . ASP A 1 82 ? -8.221 -1.920 -7.797 1.00 95.25 82 ASP A C 1
ATOM 609 O O . ASP A 1 82 ? -8.974 -1.910 -6.818 1.00 95.25 82 ASP A O 1
ATOM 613 N N . GLY A 1 83 ? -8.623 -2.393 -8.978 1.00 93.88 83 GLY A N 1
ATOM 614 C CA . GLY A 1 83 ? -9.948 -2.978 -9.182 1.00 93.88 83 GLY A CA 1
ATOM 615 C C . GLY A 1 83 ? -10.160 -4.264 -8.377 1.00 93.88 83 GLY A C 1
ATOM 616 O O . GLY A 1 83 ? -11.289 -4.553 -7.970 1.00 93.88 83 GLY A O 1
ATOM 617 N N . ASP A 1 84 ? -9.087 -5.005 -8.098 1.00 94.25 84 ASP A N 1
ATOM 618 C CA . ASP A 1 84 ? -9.116 -6.238 -7.321 1.00 94.25 84 ASP A CA 1
ATOM 619 C C . ASP A 1 84 ? -9.127 -5.939 -5.804 1.00 94.25 84 ASP A C 1
ATOM 621 O O . ASP A 1 84 ? -8.162 -5.390 -5.263 1.00 94.25 84 ASP A O 1
ATOM 625 N N . PRO A 1 85 ? -10.196 -6.303 -5.071 1.00 94.06 85 PRO A N 1
ATOM 626 C CA . PRO A 1 85 ? -10.264 -6.072 -3.630 1.00 94.06 85 PRO A CA 1
ATOM 627 C C . PRO A 1 85 ? -9.220 -6.858 -2.822 1.00 94.06 85 PRO A C 1
ATOM 629 O O . PRO A 1 85 ? -8.877 -6.427 -1.723 1.00 94.06 85 PRO A O 1
ATOM 632 N N . GLY A 1 86 ? -8.719 -7.985 -3.333 1.00 93.31 86 GLY A N 1
ATOM 633 C CA . GLY A 1 86 ? -7.638 -8.748 -2.712 1.00 93.31 86 GLY A CA 1
ATOM 634 C C . GLY A 1 86 ? -6.320 -7.976 -2.723 1.00 93.31 86 GLY A C 1
ATOM 635 O O . GLY A 1 86 ? -5.639 -7.921 -1.702 1.00 93.31 86 GLY A O 1
ATOM 636 N N . LEU A 1 87 ? -6.012 -7.285 -3.825 1.00 94.06 87 LEU A N 1
ATOM 637 C CA . LEU A 1 87 ? -4.837 -6.410 -3.904 1.00 94.06 87 LEU A CA 1
ATOM 638 C C . LEU A 1 87 ? -4.960 -5.195 -2.988 1.00 94.06 87 LEU A C 1
ATOM 640 O O . LEU A 1 87 ? -4.004 -4.852 -2.293 1.00 94.06 87 LEU A O 1
ATOM 644 N N . ARG A 1 88 ? -6.149 -4.585 -2.918 1.00 95.50 88 ARG A N 1
ATOM 645 C CA . ARG A 1 88 ? -6.393 -3.485 -1.972 1.00 95.50 88 ARG A CA 1
ATOM 646 C C . ARG A 1 88 ? -6.226 -3.936 -0.521 1.00 95.50 88 ARG A C 1
ATOM 648 O O . ARG A 1 88 ? -5.622 -3.218 0.275 1.00 95.50 88 ARG A O 1
ATOM 655 N N . LEU A 1 89 ? -6.708 -5.135 -0.180 1.00 93.19 89 LEU A N 1
ATOM 656 C CA . LEU A 1 89 ? -6.515 -5.733 1.144 1.00 93.19 89 LEU A CA 1
ATOM 657 C C . LEU A 1 89 ? -5.030 -5.994 1.444 1.00 93.19 89 LEU A C 1
ATOM 659 O O . LEU A 1 89 ? -4.566 -5.689 2.538 1.00 93.19 89 LEU A O 1
ATOM 663 N N . GLN A 1 90 ? -4.269 -6.503 0.477 1.00 92.19 90 GLN A N 1
ATOM 664 C CA . GLN A 1 90 ? -2.829 -6.710 0.637 1.00 92.19 90 GLN A CA 1
ATOM 665 C C . GLN A 1 90 ? -2.089 -5.376 0.842 1.00 92.19 90 GLN A C 1
ATOM 667 O O . GLN A 1 90 ? -1.265 -5.247 1.745 1.00 92.19 90 GLN A O 1
ATOM 672 N N . ALA A 1 91 ? -2.422 -4.345 0.063 1.00 93.38 91 ALA A N 1
ATOM 673 C CA . ALA A 1 91 ? -1.835 -3.015 0.216 1.00 93.38 91 ALA A CA 1
ATOM 674 C C . ALA A 1 91 ? -2.131 -2.402 1.594 1.00 93.38 91 ALA A C 1
ATOM 676 O O . ALA A 1 91 ? -1.261 -1.766 2.194 1.00 93.38 91 ALA A O 1
ATOM 677 N N . MET A 1 92 ? -3.337 -2.630 2.121 1.00 93.19 92 MET A N 1
ATOM 678 C CA . MET A 1 92 ? -3.708 -2.262 3.489 1.00 93.19 92 MET A CA 1
ATOM 679 C C . MET A 1 92 ? -2.839 -2.945 4.540 1.00 93.19 92 MET A C 1
ATOM 681 O O . MET A 1 92 ? -2.372 -2.285 5.469 1.00 93.19 92 MET A O 1
ATOM 685 N N . GLU A 1 93 ? -2.627 -4.253 4.401 1.00 90.62 93 GLU A N 1
ATOM 686 C CA . GLU A 1 93 ? -1.806 -5.036 5.325 1.00 90.62 93 GLU A CA 1
ATOM 687 C C . GLU A 1 93 ? -0.372 -4.515 5.382 1.00 90.62 93 GLU A C 1
ATOM 689 O O . GLU A 1 93 ? 0.175 -4.328 6.471 1.00 90.62 93 GLU A O 1
ATOM 694 N N . GLU A 1 94 ? 0.210 -4.202 4.226 1.00 91.62 94 GLU A N 1
ATOM 695 C CA . GLU A 1 94 ? 1.556 -3.640 4.162 1.00 91.62 94 GLU A CA 1
ATOM 696 C C . GLU A 1 94 ? 1.613 -2.198 4.690 1.00 91.62 94 GLU A C 1
ATOM 698 O O . GLU A 1 94 ? 2.551 -1.838 5.404 1.00 91.62 94 GLU A O 1
ATOM 703 N N . LEU A 1 95 ? 0.587 -1.373 4.438 1.00 92.50 95 LEU A N 1
ATOM 704 C CA . LEU A 1 95 ? 0.490 -0.027 5.021 1.00 92.50 95 LEU A CA 1
ATOM 705 C C . LEU A 1 95 ? 0.407 -0.063 6.551 1.00 92.50 95 LEU A C 1
ATOM 707 O O . LEU A 1 95 ? 1.001 0.796 7.202 1.00 92.50 95 LEU A O 1
ATOM 711 N N . GLY A 1 96 ? -0.279 -1.056 7.124 1.00 90.44 96 GLY A N 1
ATOM 712 C CA . GLY A 1 96 ? -0.380 -1.250 8.574 1.00 90.44 96 GLY A CA 1
ATOM 713 C C . GLY A 1 96 ? 0.956 -1.571 9.256 1.00 90.44 96 GLY A C 1
ATOM 714 O O . GLY A 1 96 ? 1.100 -1.358 10.458 1.00 90.44 96 GLY A O 1
ATOM 715 N N . ARG A 1 97 ? 1.959 -2.035 8.497 1.00 89.12 97 ARG A N 1
ATOM 716 C CA . ARG A 1 97 ? 3.323 -2.288 8.994 1.00 89.12 97 ARG A CA 1
ATOM 717 C C . ARG A 1 97 ? 4.209 -1.041 8.992 1.00 89.12 97 ARG A C 1
ATOM 719 O O . ARG A 1 97 ? 5.302 -1.069 9.557 1.00 8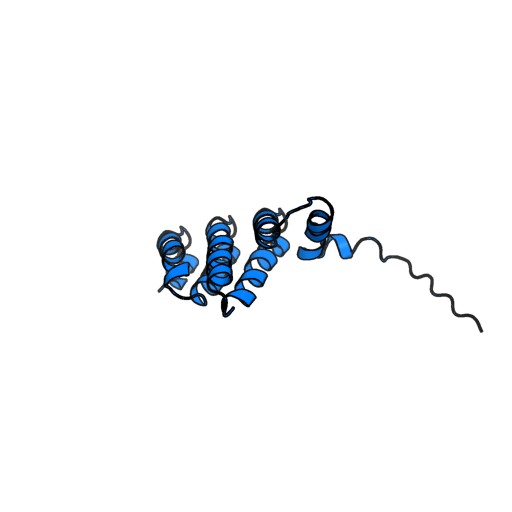9.12 97 ARG A O 1
ATOM 726 N N . ILE A 1 98 ? 3.769 0.044 8.357 1.00 90.69 98 ILE A N 1
ATOM 727 C CA . ILE A 1 98 ? 4.515 1.301 8.263 1.00 90.69 98 ILE A CA 1
ATOM 728 C C . ILE A 1 98 ? 4.087 2.231 9.397 1.00 90.69 98 ILE A C 1
ATOM 730 O O . ILE A 1 98 ? 2.917 2.308 9.762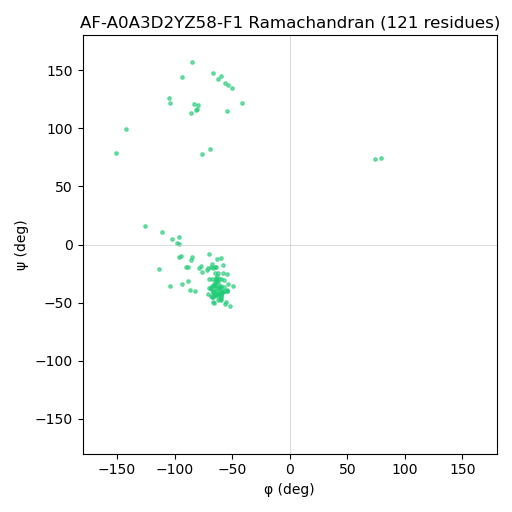 1.00 90.69 98 ILE A O 1
ATOM 734 N N . GLU A 1 99 ? 5.034 3.003 9.932 1.00 91.00 99 GLU A N 1
ATOM 735 C CA . GLU A 1 99 ? 4.738 4.028 10.932 1.00 91.00 99 GLU A CA 1
ATOM 736 C C . GLU A 1 99 ? 3.587 4.957 10.508 1.00 91.00 99 GLU A C 1
ATOM 738 O O . GLU A 1 99 ? 3.568 5.517 9.404 1.00 91.00 99 GLU A O 1
ATOM 743 N N . ALA A 1 100 ? 2.679 5.203 11.454 1.00 90.94 100 ALA A N 1
ATOM 744 C CA . ALA A 1 100 ? 1.462 5.992 11.279 1.00 90.94 100 ALA A CA 1
ATOM 745 C C . ALA A 1 100 ? 1.689 7.356 10.598 1.00 90.94 100 ALA A C 1
ATOM 747 O O . ALA A 1 100 ? 0.878 7.779 9.771 1.00 90.94 100 ALA A O 1
ATOM 748 N N . LYS A 1 101 ? 2.823 8.027 10.866 1.00 93.75 101 LYS A N 1
ATOM 749 C CA . LYS A 1 101 ? 3.169 9.320 10.240 1.00 93.75 101 LYS A CA 1
ATOM 750 C C . LYS A 1 101 ? 3.227 9.274 8.705 1.00 93.75 101 LYS A C 1
ATOM 752 O O . LYS A 1 101 ? 3.051 10.309 8.067 1.00 93.75 101 LYS A O 1
ATOM 757 N N . TYR A 1 102 ? 3.460 8.103 8.111 1.00 94.50 102 TYR A N 1
ATOM 758 C CA . TYR A 1 102 ? 3.492 7.909 6.658 1.00 94.50 102 TYR A CA 1
ATOM 759 C C . TYR A 1 102 ? 2.225 7.235 6.124 1.00 94.50 102 TYR A C 1
ATOM 761 O O . TYR A 1 102 ? 1.773 7.585 5.031 1.00 94.50 102 TYR A O 1
ATOM 769 N N . ALA A 1 103 ? 1.648 6.303 6.888 1.00 93.12 103 ALA A N 1
ATOM 770 C CA . ALA A 1 103 ? 0.544 5.457 6.439 1.00 93.12 103 ALA A CA 1
ATOM 771 C C . ALA A 1 103 ? -0.853 6.058 6.669 1.00 93.12 103 ALA A C 1
ATOM 773 O O . ALA A 1 103 ? -1.746 5.829 5.854 1.00 93.12 103 ALA A O 1
ATOM 774 N N . ASN A 1 104 ? -1.058 6.866 7.720 1.00 93.62 104 ASN A N 1
ATOM 775 C CA . ASN A 1 104 ? -2.399 7.266 8.178 1.00 93.62 104 ASN A CA 1
ATOM 776 C C . ASN A 1 104 ? -3.269 7.902 7.095 1.00 93.62 104 ASN A C 1
ATOM 778 O O . ASN A 1 104 ? -4.467 7.638 7.033 1.00 93.62 104 ASN A O 1
ATOM 782 N N . LYS A 1 105 ? -2.687 8.730 6.219 1.00 94.06 105 LYS A N 1
ATOM 783 C CA . LYS A 1 105 ? -3.468 9.356 5.145 1.00 94.06 105 LYS A CA 1
ATOM 784 C C . LYS A 1 105 ? -4.067 8.324 4.179 1.00 94.06 105 LYS A C 1
ATOM 786 O O . LYS A 1 105 ? -5.161 8.554 3.685 1.00 94.06 105 LYS A O 1
ATOM 791 N N . TYR A 1 106 ? -3.380 7.205 3.946 1.00 93.94 106 TYR A N 1
ATOM 792 C CA . TYR A 1 106 ? -3.843 6.120 3.080 1.00 93.94 106 TYR A CA 1
ATOM 793 C C . TYR A 1 106 ? -4.802 5.184 3.823 1.00 93.94 106 TYR A C 1
ATOM 795 O O . TYR A 1 106 ? -5.848 4.835 3.286 1.00 93.94 106 TYR A O 1
ATOM 803 N N . LEU A 1 107 ? -4.520 4.871 5.092 1.00 91.56 107 LEU A N 1
ATOM 804 C CA . LEU A 1 107 ? -5.435 4.097 5.943 1.00 91.56 107 LEU A CA 1
ATOM 805 C C . LEU A 1 107 ? -6.808 4.786 6.074 1.00 91.56 107 LEU A C 1
ATOM 807 O O . LEU A 1 107 ? -7.847 4.145 5.939 1.00 91.56 107 LEU A O 1
ATOM 811 N N . ASN A 1 108 ? -6.823 6.116 6.215 1.00 91.88 108 ASN A N 1
ATOM 812 C CA . ASN A 1 108 ? -8.054 6.912 6.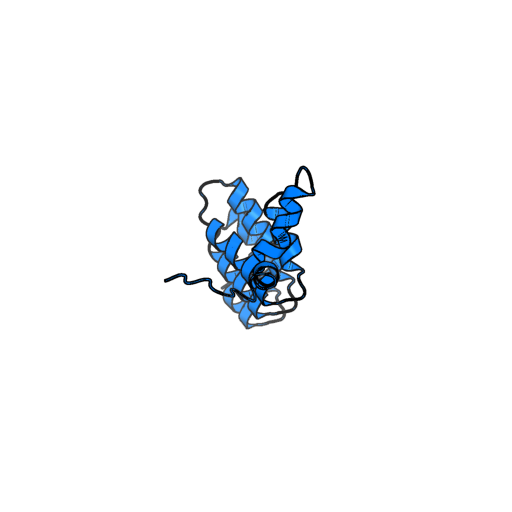237 1.00 91.88 108 ASN A CA 1
ATOM 813 C C . ASN A 1 108 ? -8.853 6.853 4.925 1.00 91.88 108 ASN A C 1
ATOM 815 O O . ASN A 1 108 ? -10.077 6.987 4.949 1.00 91.88 108 ASN A O 1
ATOM 819 N N . LEU A 1 109 ? -8.183 6.693 3.778 1.00 88.00 109 LEU A N 1
ATOM 820 C CA . LEU A 1 109 ? -8.862 6.502 2.494 1.00 88.00 109 LEU A CA 1
ATOM 821 C C . LEU A 1 109 ? -9.505 5.120 2.433 1.00 88.00 109 LEU A C 1
ATOM 823 O O . LEU A 1 109 ? -10.660 5.001 2.033 1.00 88.00 109 LEU A O 1
ATOM 827 N N . ALA A 1 110 ? -8.800 4.095 2.901 1.00 89.38 110 ALA A N 1
ATOM 828 C CA . ALA A 1 110 ? -9.287 2.728 2.846 1.00 89.38 110 ALA A CA 1
ATOM 829 C C . ALA A 1 110 ? -10.457 2.439 3.807 1.00 89.38 110 ALA A C 1
ATOM 831 O O . ALA A 1 110 ? -11.267 1.557 3.537 1.00 89.38 110 ALA A O 1
ATOM 832 N N . LEU A 1 111 ? -10.654 3.252 4.854 1.00 92.00 111 LEU A N 1
ATOM 833 C CA . LEU A 1 111 ? -11.903 3.257 5.638 1.00 92.00 111 LEU A CA 1
ATOM 834 C C . LEU A 1 111 ? -13.153 3.557 4.794 1.00 92.00 111 LEU A C 1
ATOM 836 O O . LEU A 1 111 ? -14.269 3.293 5.237 1.00 92.00 111 LEU A O 1
ATOM 840 N N . LYS A 1 112 ? -12.989 4.116 3.591 1.00 92.44 112 LYS A N 1
ATOM 841 C CA . LYS A 1 112 ? -14.070 4.415 2.644 1.00 92.44 112 LYS A CA 1
ATOM 842 C C . LYS A 1 112 ? -14.161 3.395 1.505 1.00 92.44 112 LYS A C 1
ATOM 844 O O . LYS A 1 112 ? -14.966 3.600 0.600 1.00 92.44 112 LYS A O 1
ATOM 849 N N . ASP A 1 113 ? -13.362 2.324 1.531 1.00 95.12 113 ASP A N 1
ATOM 850 C CA . ASP A 1 113 ? -13.368 1.298 0.483 1.00 95.12 113 ASP A CA 1
ATOM 851 C C . ASP A 1 113 ? -14.777 0.715 0.309 1.00 95.12 113 ASP A C 1
ATOM 853 O O . ASP A 1 113 ? -15.447 0.477 1.310 1.00 95.12 113 ASP A O 1
ATOM 857 N N . PRO A 1 114 ? -15.278 0.454 -0.908 1.00 93.75 114 PRO A N 1
ATOM 858 C CA . PRO A 1 114 ? -16.593 -0.167 -1.089 1.00 93.75 114 PRO A CA 1
ATOM 859 C C . PRO A 1 114 ? -16.676 -1.591 -0.511 1.00 93.75 114 PRO A C 1
ATOM 861 O O . PRO A 1 114 ? -17.751 -2.021 -0.079 1.00 93.75 114 PRO A O 1
ATOM 864 N N . ASN A 1 115 ? -15.559 -2.316 -0.440 1.00 94.25 115 ASN A N 1
ATOM 865 C CA . ASN A 1 115 ? -15.503 -3.675 0.074 1.00 94.25 115 ASN A CA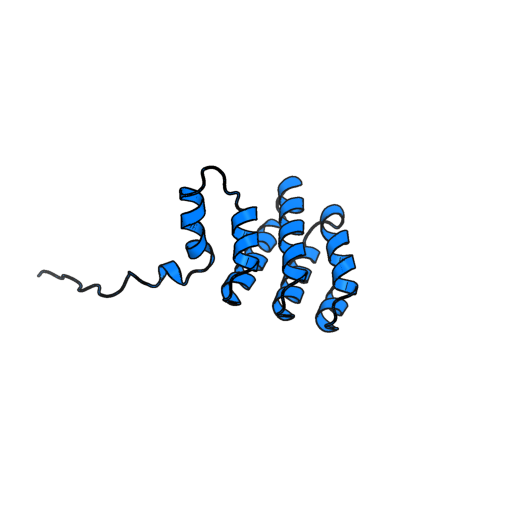 1
ATOM 866 C C . ASN A 1 115 ? -15.400 -3.683 1.619 1.00 94.25 115 ASN A C 1
ATOM 868 O O . ASN A 1 115 ? -14.441 -3.149 2.181 1.00 94.25 115 ASN A O 1
ATOM 872 N N . PRO A 1 116 ? -16.351 -4.315 2.336 1.00 91.94 116 PRO A N 1
ATOM 873 C CA . PRO A 1 116 ? -16.347 -4.354 3.798 1.00 91.94 116 PRO A CA 1
ATOM 874 C C . PRO A 1 116 ? -15.144 -5.091 4.398 1.00 91.94 116 PRO A C 1
ATOM 876 O O . PRO A 1 116 ? -14.720 -4.727 5.491 1.00 91.94 116 PRO A O 1
ATOM 879 N N . PHE A 1 117 ? -14.577 -6.083 3.704 1.00 90.50 117 PHE A N 1
ATOM 880 C CA . PHE A 1 117 ? -13.387 -6.798 4.175 1.00 90.50 117 PHE A CA 1
ATOM 881 C C . PHE A 1 117 ? -12.149 -5.903 4.157 1.00 90.50 117 PHE A C 1
ATOM 883 O O . PHE A 1 117 ? -11.350 -5.950 5.087 1.00 90.50 117 PHE A O 1
ATOM 890 N N . VAL A 1 118 ? -12.028 -5.043 3.141 1.00 91.25 118 VAL A N 1
ATOM 891 C CA . VAL A 1 118 ? -10.942 -4.059 3.054 1.00 91.25 118 VAL A CA 1
ATOM 892 C C . VAL A 1 118 ? -11.094 -3.018 4.165 1.00 91.25 118 VAL A C 1
ATOM 894 O O . VAL A 1 118 ? -10.163 -2.809 4.936 1.00 91.25 118 VAL A O 1
ATOM 897 N N . ARG A 1 119 ? -12.293 -2.439 4.339 1.00 92.44 119 ARG A N 1
ATOM 898 C CA . ARG A 1 119 ? -12.550 -1.464 5.420 1.00 92.44 119 ARG A CA 1
ATOM 899 C C . ARG A 1 119 ? -12.322 -2.042 6.815 1.00 92.44 119 ARG A C 1
ATOM 901 O O . ARG A 1 119 ? -11.762 -1.370 7.675 1.00 92.44 119 ARG A O 1
ATOM 908 N N . GLY A 1 120 ? -12.785 -3.271 7.046 1.00 87.00 120 GLY A N 1
ATOM 909 C CA . GLY A 1 120 ? -12.689 -3.936 8.344 1.00 87.00 120 GLY A CA 1
ATOM 910 C C . GLY A 1 120 ? -11.253 -4.214 8.775 1.00 87.00 120 GLY A C 1
ATOM 911 O O . GLY A 1 120 ? -11.012 -4.382 9.961 1.00 87.00 120 GLY A O 1
ATOM 912 N N . LYS A 1 121 ? -10.300 -4.221 7.835 1.00 86.94 121 LYS A N 1
ATOM 913 C CA . LYS A 1 121 ? -8.884 -4.449 8.122 1.00 86.94 121 LYS A CA 1
ATOM 914 C C . LYS A 1 121 ? -8.171 -3.235 8.730 1.00 86.94 121 LYS A C 1
ATOM 916 O O . LYS A 1 121 ? -7.097 -3.395 9.297 1.00 86.94 121 LYS A O 1
ATOM 921 N N . VAL A 1 122 ? -8.738 -2.034 8.596 1.00 79.19 122 VAL A N 1
ATOM 922 C CA . VAL A 1 122 ? -8.151 -0.799 9.150 1.00 79.19 122 VAL A CA 1
ATOM 923 C C . VAL A 1 122 ? -8.344 -0.684 10.664 1.00 79.19 122 VAL A C 1
ATOM 925 O O . VAL A 1 122 ? -7.609 0.058 11.313 1.00 79.19 122 VAL A O 1
ATOM 928 N N . LEU A 1 123 ? -9.363 -1.367 11.195 1.00 61.81 123 LEU A N 1
ATOM 929 C CA . LEU A 1 123 ? -9.751 -1.366 12.607 1.00 61.81 123 LEU A CA 1
ATOM 930 C C . LEU A 1 123 ? -8.889 -2.337 13.419 1.00 61.81 123 LEU A C 1
ATOM 932 O O . LEU A 1 123 ? -8.548 -1.962 14.562 1.00 61.81 123 LEU A O 1
#